Protein AF-A0A9X2FYU7-F1 (afdb_monomer)

pLDDT: mean 74.36, std 18.28, range [37.16, 94.25]

Foldseek 3Di:
DDDPVNVVVLQCVQFKDADWDQDPVRDTDRIDGHPVSCVVCVRPPPDPPPPPPDD

Sequence (55 aa):
MTSDAALARDIDATCRLTGSFTLRSGQVASKYFDTYLVESDPPRRRAPALTLRRP

Structure (mmCIF, N/CA/C/O backbone):
data_AF-A0A9X2FYU7-F1
#
_entry.id   AF-A0A9X2FYU7-F1
#
loop_
_atom_site.group_PDB
_atom_site.id
_atom_site.type_symbol
_atom_site.label_atom_id
_atom_site.label_alt_id
_atom_site.label_comp_id
_atom_site.label_asym_id
_atom_site.label_entity_id
_atom_site.label_seq_id
_atom_site.pdbx_PDB_ins_code
_atom_site.Cartn_x
_atom_site.Cartn_y
_atom_site.Cartn_z
_atom_site.occupancy
_atom_site.B_iso_or_equiv
_atom_site.auth_seq_id
_atom_site.auth_comp_id
_atom_site.auth_asym_id
_atom_site.auth_atom_id
_atom_site.pdbx_PDB_model_num
ATOM 1 N N . MET A 1 1 ? 16.300 -1.426 -23.217 1.00 49.78 1 MET A N 1
ATOM 2 C CA . MET A 1 1 ? 16.048 -0.168 -22.482 1.00 49.78 1 MET A CA 1
ATOM 3 C C . MET A 1 1 ? 14.694 -0.289 -21.807 1.00 49.78 1 MET A C 1
ATOM 5 O O . MET A 1 1 ? 13.752 -0.674 -22.485 1.00 49.78 1 MET A O 1
ATOM 9 N N . THR A 1 2 ? 14.598 -0.051 -20.499 1.00 59.56 2 THR A N 1
ATOM 10 C CA . THR A 1 2 ? 13.302 -0.010 -19.800 1.00 59.56 2 THR A CA 1
ATOM 11 C C . THR A 1 2 ? 12.617 1.303 -20.158 1.00 59.56 2 THR A C 1
ATOM 13 O O . THR A 1 2 ? 13.206 2.358 -19.951 1.00 59.56 2 THR A O 1
ATOM 16 N N . SER A 1 3 ? 11.420 1.240 -20.736 1.00 83.44 3 SER A N 1
ATOM 17 C CA . SER A 1 3 ? 10.607 2.427 -21.018 1.00 83.44 3 SER A CA 1
ATOM 18 C C . SER A 1 3 ? 10.078 3.043 -19.723 1.00 83.44 3 SER A C 1
ATOM 20 O O . SER A 1 3 ? 9.768 2.299 -18.791 1.00 83.44 3 SER A O 1
ATOM 22 N N . ASP A 1 4 ? 9.840 4.351 -19.705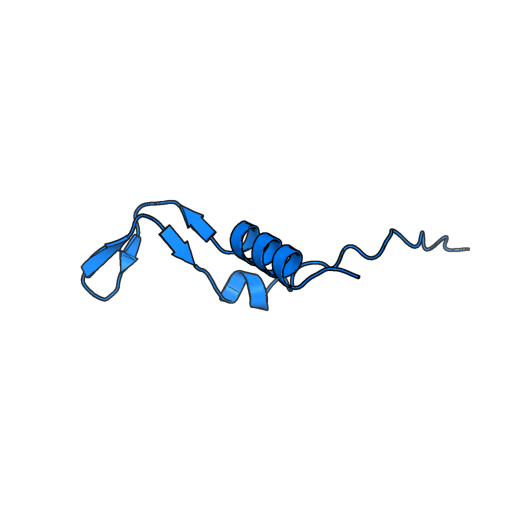 1.00 82.25 4 ASP A N 1
ATOM 23 C CA . ASP A 1 4 ? 9.266 5.068 -18.554 1.00 82.25 4 ASP A CA 1
ATOM 24 C C . ASP A 1 4 ? 7.953 4.443 -18.054 1.00 82.25 4 ASP A C 1
ATOM 26 O O . ASP A 1 4 ? 7.713 4.365 -16.853 1.00 82.25 4 ASP A O 1
ATOM 30 N N . ALA A 1 5 ? 7.142 3.882 -18.957 1.00 86.69 5 ALA A N 1
ATOM 31 C CA . ALA A 1 5 ? 5.909 3.173 -18.606 1.00 86.69 5 ALA A CA 1
ATOM 32 C C . ALA A 1 5 ? 6.137 1.886 -17.787 1.00 86.69 5 ALA A C 1
ATOM 34 O O . ALA A 1 5 ? 5.311 1.521 -16.952 1.00 86.69 5 ALA A O 1
ATOM 35 N N . ALA A 1 6 ? 7.249 1.188 -18.025 1.00 84.62 6 ALA A N 1
ATOM 36 C CA . ALA A 1 6 ? 7.608 -0.015 -17.277 1.00 84.62 6 ALA A CA 1
ATOM 37 C C . ALA A 1 6 ? 8.147 0.360 -15.891 1.00 84.62 6 ALA A C 1
ATOM 39 O O . ALA A 1 6 ? 7.753 -0.246 -14.901 1.00 84.62 6 ALA A O 1
ATOM 40 N N . LEU A 1 7 ? 8.947 1.428 -15.808 1.00 85.62 7 LEU A N 1
ATOM 41 C CA . LEU A 1 7 ? 9.406 1.973 -14.531 1.00 85.62 7 LEU A CA 1
ATOM 42 C C . LEU A 1 7 ? 8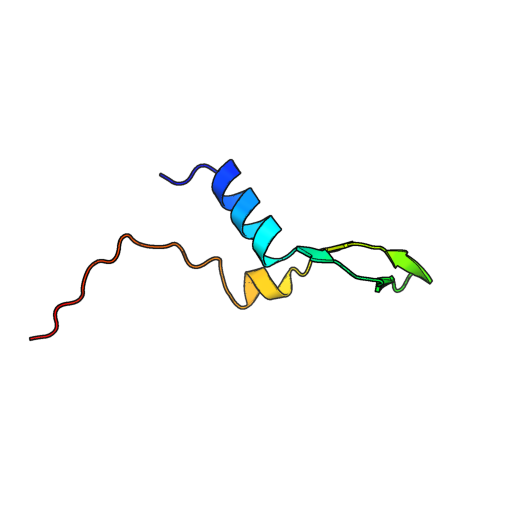.235 2.463 -13.666 1.00 85.62 7 LEU A C 1
ATOM 44 O O . LEU A 1 7 ? 8.171 2.148 -12.483 1.00 85.62 7 LEU A O 1
ATOM 48 N N . ALA A 1 8 ? 7.282 3.189 -14.256 1.00 86.50 8 ALA A N 1
ATOM 49 C CA . ALA A 1 8 ? 6.096 3.662 -13.547 1.00 86.50 8 ALA A CA 1
ATOM 50 C C . ALA A 1 8 ? 5.251 2.503 -12.991 1.00 86.50 8 ALA A C 1
ATOM 52 O O . ALA A 1 8 ? 4.732 2.601 -11.881 1.00 86.50 8 ALA A O 1
ATOM 53 N N . ARG A 1 9 ? 5.147 1.390 -13.731 1.00 87.50 9 ARG A N 1
ATOM 54 C CA . ARG A 1 9 ? 4.474 0.171 -13.258 1.00 87.50 9 ARG A CA 1
ATOM 55 C C . ARG A 1 9 ? 5.176 -0.463 -12.067 1.00 87.50 9 ARG A C 1
ATOM 57 O O . ARG A 1 9 ? 4.496 -0.842 -11.120 1.00 87.50 9 ARG A O 1
ATOM 64 N N . ASP A 1 10 ? 6.499 -0.574 -12.114 1.00 84.62 10 ASP A N 1
ATOM 65 C CA . ASP A 1 10 ? 7.269 -1.173 -11.020 1.00 84.62 10 ASP A CA 1
ATOM 66 C C . ASP A 1 10 ? 7.173 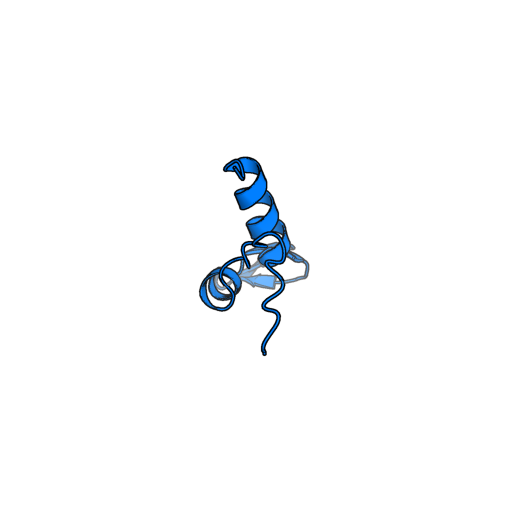-0.321 -9.747 1.00 84.62 10 ASP A C 1
ATOM 68 O O . ASP A 1 10 ? 7.007 -0.852 -8.647 1.00 84.62 10 ASP A O 1
ATOM 72 N N . ILE A 1 11 ? 7.197 1.006 -9.898 1.00 85.31 11 ILE A N 1
ATOM 73 C CA . ILE A 1 11 ? 6.995 1.948 -8.793 1.00 85.31 11 ILE A CA 1
ATOM 74 C C . ILE A 1 11 ? 5.572 1.829 -8.220 1.00 85.31 11 ILE A C 1
ATOM 76 O O . ILE A 1 11 ? 5.424 1.708 -7.006 1.00 85.31 11 ILE A O 1
ATOM 80 N N . ASP A 1 12 ? 4.523 1.804 -9.057 1.00 86.94 12 ASP A N 1
ATOM 81 C CA . ASP A 1 12 ? 3.136 1.624 -8.583 1.00 86.94 12 ASP A CA 1
ATOM 82 C C . ASP A 1 12 ? 2.975 0.295 -7.837 1.00 86.94 12 ASP A C 1
ATOM 84 O O . ASP A 1 12 ? 2.410 0.267 -6.748 1.00 86.94 12 ASP A O 1
ATOM 88 N N . ALA A 1 13 ? 3.527 -0.798 -8.370 1.00 86.69 13 ALA A N 1
ATOM 89 C CA . ALA A 1 13 ? 3.434 -2.115 -7.746 1.00 86.69 13 ALA A CA 1
ATOM 90 C C . ALA A 1 13 ? 4.149 -2.190 -6.388 1.00 86.69 13 ALA A C 1
ATOM 92 O O . ALA A 1 13 ? 3.690 -2.901 -5.497 1.00 86.69 13 ALA A O 1
ATOM 93 N N . THR A 1 14 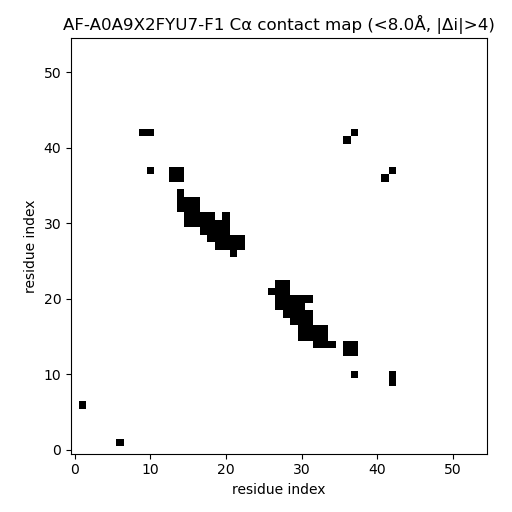? 5.256 -1.463 -6.227 1.00 85.19 14 THR A N 1
ATOM 94 C CA . THR A 1 14 ? 6.062 -1.486 -4.996 1.00 85.19 14 THR A CA 1
ATOM 95 C C . THR A 1 14 ? 5.473 -0.587 -3.908 1.00 85.19 14 THR A C 1
ATOM 97 O O . THR A 1 14 ? 5.521 -0.928 -2.729 1.00 85.19 14 THR A O 1
ATOM 100 N N . CYS A 1 15 ? 4.895 0.554 -4.287 1.00 87.62 15 CYS A N 1
ATOM 101 C CA . CYS A 1 15 ? 4.567 1.628 -3.342 1.00 87.62 15 CYS A CA 1
ATOM 102 C C . CYS A 1 15 ? 3.076 1.789 -3.062 1.00 87.62 15 CYS A C 1
ATOM 104 O O . CYS A 1 15 ? 2.691 2.575 -2.194 1.00 87.62 15 CYS A O 1
ATOM 106 N N . ARG A 1 16 ? 2.219 1.066 -3.787 1.00 88.38 16 ARG A N 1
ATOM 107 C CA . ARG A 1 16 ? 0.772 1.133 -3.611 1.00 88.38 16 ARG A CA 1
ATOM 108 C C . ARG A 1 16 ? 0.296 0.153 -2.550 1.00 88.38 16 ARG A C 1
ATOM 110 O O . ARG A 1 16 ? 0.239 -1.054 -2.763 1.00 88.38 16 ARG A O 1
ATOM 117 N N . LEU A 1 17 ? -0.152 0.707 -1.433 1.00 88.25 17 LEU A N 1
ATOM 118 C CA . LEU A 1 17 ? -0.749 -0.035 -0.334 1.00 88.25 17 LEU A CA 1
ATOM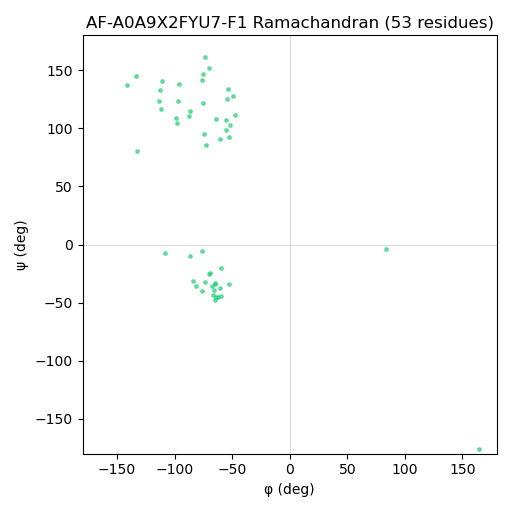 119 C C . LEU A 1 17 ? -2.277 -0.014 -0.453 1.00 88.25 17 LEU A C 1
ATOM 121 O O . LEU A 1 17 ? -2.881 1.021 -0.750 1.00 88.25 17 LEU A O 1
ATOM 125 N N . THR A 1 18 ? -2.913 -1.154 -0.195 1.00 90.94 18 THR A N 1
ATOM 126 C CA . THR A 1 18 ? -4.375 -1.295 -0.121 1.00 90.94 18 THR A CA 1
ATOM 127 C C . THR A 1 18 ? -4.797 -1.617 1.304 1.00 90.94 18 THR A C 1
ATOM 129 O O . THR A 1 18 ? -4.222 -2.504 1.928 1.00 90.94 18 THR A O 1
ATOM 132 N N . GLY A 1 19 ? -5.809 -0.921 1.810 1.00 90.75 19 GLY A N 1
ATOM 133 C CA . GLY A 1 19 ? -6.256 -1.039 3.197 1.00 90.75 19 GLY A CA 1
ATOM 134 C C . GLY A 1 19 ? -7.147 0.135 3.582 1.00 90.75 19 GLY A C 1
ATOM 135 O O . GLY A 1 19 ? -7.457 0.965 2.737 1.00 90.75 19 GLY A O 1
ATOM 136 N N . SER A 1 20 ? -7.570 0.216 4.841 1.00 93.50 20 SER A N 1
ATOM 137 C CA . SER A 1 20 ? -8.338 1.361 5.340 1.00 93.50 20 SER A CA 1
ATOM 138 C C . SER A 1 20 ? -7.405 2.318 6.071 1.00 93.50 20 SER A C 1
ATOM 140 O O . SER A 1 20 ? -6.942 2.009 7.167 1.00 93.50 20 SER A O 1
ATOM 142 N N . PHE A 1 21 ? -7.132 3.473 5.471 1.00 88.81 21 PHE A N 1
ATOM 143 C CA . PHE A 1 21 ? -6.224 4.477 6.019 1.00 88.81 21 PHE A CA 1
ATOM 144 C C . PHE A 1 21 ? -6.993 5.737 6.396 1.00 88.81 21 PHE A C 1
ATOM 146 O O . PHE A 1 21 ? -7.625 6.352 5.540 1.0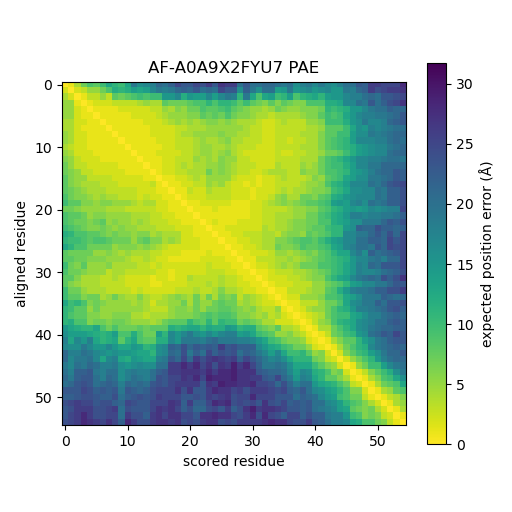0 88.81 21 PHE A O 1
ATOM 153 N N . THR A 1 22 ? -6.902 6.157 7.654 1.00 92.44 22 THR A N 1
ATOM 154 C CA . THR A 1 22 ? -7.412 7.464 8.082 1.00 92.44 22 THR A CA 1
ATOM 155 C C . THR A 1 22 ? -6.330 8.516 7.861 1.00 92.44 22 THR A C 1
ATOM 157 O O . THR A 1 22 ? -5.269 8.476 8.483 1.00 92.44 22 THR A O 1
ATOM 160 N N . LEU A 1 23 ? -6.584 9.456 6.956 1.00 88.69 23 LEU A N 1
ATOM 161 C CA . LEU A 1 23 ? -5.688 10.571 6.667 1.00 88.69 23 LEU A CA 1
ATOM 162 C C . LEU A 1 23 ? -5.733 11.602 7.801 1.00 88.69 23 LEU A C 1
ATOM 164 O O . LEU A 1 23 ? -6.706 11.688 8.548 1.00 88.69 23 LEU A O 1
ATOM 168 N N . ARG A 1 24 ? -4.714 12.467 7.884 1.00 86.94 24 ARG A N 1
ATOM 169 C CA . ARG A 1 24 ? -4.693 13.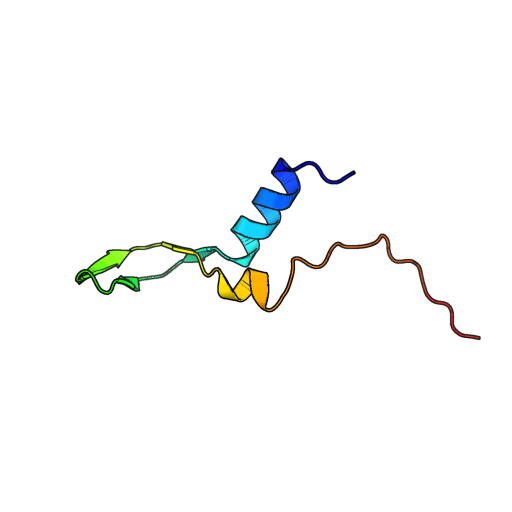581 8.856 1.00 86.94 24 ARG A CA 1
ATOM 170 C C . ARG A 1 24 ? -5.859 14.561 8.682 1.00 86.94 24 ARG A C 1
ATOM 172 O O . ARG A 1 24 ? -6.191 15.278 9.615 1.00 86.94 24 ARG A O 1
ATOM 179 N N . SER A 1 25 ? -6.485 14.570 7.506 1.00 89.56 25 SER A N 1
ATOM 180 C CA . SER A 1 25 ? -7.711 15.318 7.213 1.00 89.56 25 SER A CA 1
ATOM 181 C C . SER A 1 25 ? -8.983 14.687 7.799 1.00 89.56 25 SER A C 1
ATOM 183 O O . SER A 1 25 ? -10.056 15.263 7.663 1.00 89.56 25 SER A O 1
ATOM 185 N N . GLY A 1 26 ? -8.895 13.495 8.398 1.00 91.81 26 GLY A N 1
ATOM 186 C CA . GLY A 1 26 ? -10.033 12.715 8.895 1.00 91.81 26 GLY A CA 1
ATOM 187 C C . GLY A 1 26 ? -10.735 11.869 7.826 1.00 91.81 26 GLY A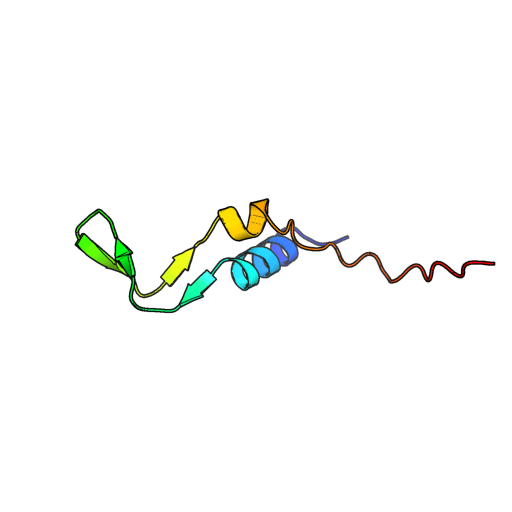 C 1
ATOM 188 O O . GLY A 1 26 ? -11.643 11.108 8.147 1.00 91.81 26 GLY A O 1
ATOM 189 N N . GLN A 1 27 ? -10.318 11.964 6.560 1.00 94.25 27 GLN A N 1
ATOM 190 C CA . GLN A 1 27 ? -10.863 11.144 5.477 1.00 94.25 27 GLN A CA 1
ATOM 191 C C . GLN A 1 27 ? -10.336 9.710 5.537 1.00 94.25 27 GLN A C 1
ATOM 193 O O . GLN A 1 27 ? -9.175 9.485 5.878 1.00 94.25 27 GLN A O 1
ATOM 198 N N . VAL A 1 28 ? -11.170 8.750 5.133 1.00 91.88 28 VAL A N 1
ATOM 199 C CA . VAL A 1 28 ? -10.765 7.351 4.962 1.00 91.88 28 VAL A CA 1
ATOM 200 C C . VAL A 1 28 ? -10.445 7.092 3.494 1.00 91.88 28 VAL A C 1
ATOM 202 O O . VAL A 1 28 ? -11.284 7.300 2.619 1.00 91.88 28 VAL A O 1
ATOM 205 N N . ALA A 1 29 ? -9.231 6.621 3.230 1.00 91.94 29 ALA A N 1
ATOM 206 C CA . ALA A 1 29 ? -8.766 6.218 1.912 1.00 91.94 29 ALA A CA 1
ATOM 207 C C . ALA A 1 29 ? -8.574 4.699 1.853 1.00 91.94 29 ALA A C 1
ATOM 209 O O . ALA A 1 29 ? -8.070 4.088 2.793 1.00 91.94 29 ALA A O 1
ATOM 210 N N . SER A 1 30 ? -8.941 4.096 0.720 1.00 88.88 30 SER A N 1
ATOM 211 C CA . SER A 1 30 ? -8.752 2.659 0.464 1.00 88.88 30 SER A CA 1
ATOM 212 C C . SER A 1 30 ? -7.373 2.315 -0.121 1.00 88.88 30 SER A C 1
ATOM 214 O O . SER A 1 30 ? -7.015 1.143 -0.279 1.00 88.88 30 SER A O 1
ATOM 216 N N . LYS A 1 31 ? -6.613 3.346 -0.508 1.00 90.12 31 LYS A N 1
ATOM 217 C CA . LYS A 1 31 ? -5.322 3.255 -1.191 1.00 90.12 31 LYS A CA 1
ATOM 218 C C . LYS A 1 31 ? -4.386 4.331 -0.656 1.00 90.12 31 LYS A C 1
ATOM 220 O O . LYS A 1 31 ? -4.806 5.478 -0.510 1.00 90.12 31 LYS A O 1
ATOM 225 N N . TYR A 1 32 ? -3.132 3.965 -0.425 1.00 89.12 32 TYR A N 1
ATOM 226 C CA . TYR A 1 32 ? -2.079 4.880 0.000 1.00 89.12 32 TYR A CA 1
ATOM 227 C C . TYR A 1 32 ? -0.816 4.646 -0.828 1.00 89.12 32 TYR A C 1
ATOM 229 O O . TYR A 1 32 ? -0.542 3.513 -1.224 1.00 89.12 32 TYR A O 1
ATOM 237 N N . PHE A 1 33 ? -0.082 5.716 -1.123 1.00 87.31 33 PHE A N 1
ATOM 238 C CA . PHE A 1 33 ? 1.178 5.646 -1.856 1.00 87.31 33 PHE A CA 1
ATOM 239 C C . PHE A 1 33 ? 2.316 6.016 -0.910 1.00 87.31 33 PHE A C 1
ATOM 241 O O . PHE A 1 33 ? 2.353 7.141 -0.412 1.00 87.31 33 PHE A O 1
ATOM 248 N N . ASP A 1 34 ? 3.212 5.069 -0.650 1.00 82.94 34 ASP A N 1
ATOM 249 C CA . ASP A 1 34 ? 4.331 5.260 0.267 1.00 82.94 34 ASP A CA 1
ATOM 250 C C . ASP A 1 34 ? 5.612 5.607 -0.501 1.00 82.94 34 ASP A C 1
ATOM 252 O O . ASP A 1 34 ? 6.251 4.753 -1.122 1.00 82.94 34 ASP A O 1
ATOM 256 N N . THR A 1 35 ? 5.990 6.884 -0.460 1.00 78.31 35 THR A N 1
ATOM 257 C CA . THR A 1 35 ? 7.213 7.386 -1.096 1.00 78.31 35 THR A CA 1
ATOM 258 C C . THR A 1 35 ? 8.480 6.884 -0.407 1.00 78.31 35 THR A C 1
ATOM 260 O O . THR A 1 35 ? 9.511 6.764 -1.066 1.00 78.31 35 THR A O 1
ATOM 263 N N . TYR A 1 36 ? 8.415 6.525 0.879 1.00 78.06 36 TYR A N 1
ATOM 264 C CA . TYR A 1 36 ? 9.579 6.029 1.612 1.00 78.06 36 TYR A CA 1
ATOM 265 C C . TYR A 1 36 ? 10.005 4.635 1.151 1.00 78.06 36 TYR A C 1
ATOM 267 O O . TYR A 1 36 ? 11.185 4.306 1.259 1.00 78.06 36 TYR A O 1
ATOM 275 N N . LEU A 1 37 ? 9.092 3.833 0.590 1.00 72.31 37 LEU A N 1
ATOM 276 C CA . LEU A 1 37 ? 9.441 2.537 -0.001 1.00 72.31 37 LEU A CA 1
ATOM 277 C C . LEU A 1 37 ? 10.300 2.691 -1.264 1.00 72.31 37 LEU A C 1
ATOM 279 O O . LEU A 1 37 ? 11.223 1.906 -1.452 1.00 72.31 37 LEU A O 1
ATOM 283 N N . VAL A 1 38 ? 10.068 3.732 -2.078 1.00 68.44 38 VAL A N 1
ATOM 284 C CA . VAL A 1 38 ? 10.939 4.050 -3.230 1.00 68.44 38 VAL A CA 1
ATOM 285 C C . VAL A 1 38 ? 12.323 4.491 -2.761 1.00 68.44 38 VAL A C 1
ATOM 287 O O . VAL A 1 38 ? 13.330 4.103 -3.347 1.00 68.44 38 VAL A O 1
ATOM 290 N N . GLU A 1 39 ? 12.377 5.342 -1.735 1.00 69.88 39 GLU A N 1
ATOM 291 C CA . GLU A 1 39 ? 13.637 5.913 -1.248 1.00 69.88 39 GLU A CA 1
ATOM 292 C C . GLU A 1 39 ? 14.482 4.892 -0.474 1.00 69.88 39 GLU A C 1
ATOM 294 O O . GLU A 1 39 ? 15.710 4.943 -0.534 1.00 69.88 39 GLU A O 1
ATOM 299 N N . SER A 1 40 ? 13.835 3.952 0.222 1.00 69.00 40 SER A N 1
ATOM 300 C CA . SER A 1 40 ? 14.507 2.921 1.024 1.00 69.00 40 SER A CA 1
ATOM 301 C C . SER A 1 40 ? 14.944 1.708 0.201 1.00 69.00 40 SER A C 1
ATOM 303 O O . SER A 1 40 ? 15.955 1.089 0.526 1.00 69.00 40 SER A O 1
ATOM 305 N N . ASP A 1 41 ? 14.205 1.369 -0.858 1.00 61.78 41 ASP A N 1
ATOM 306 C CA . ASP A 1 41 ? 14.552 0.301 -1.798 1.00 61.78 41 ASP A CA 1
ATOM 307 C C . ASP A 1 41 ? 14.384 0.829 -3.233 1.00 61.78 41 ASP A C 1
ATOM 309 O O . ASP A 1 41 ? 13.344 0.612 -3.867 1.00 61.78 41 ASP A O 1
ATOM 313 N N . PRO A 1 42 ? 15.372 1.589 -3.755 1.00 59.81 42 PRO A N 1
ATOM 314 C CA . PRO A 1 42 ? 15.308 2.098 -5.118 1.00 59.81 42 PRO A CA 1
ATOM 315 C C . PRO A 1 42 ? 15.076 0.907 -6.045 1.00 59.81 42 PRO A C 1
ATOM 317 O O . PRO A 1 42 ? 15.857 -0.049 -5.966 1.00 59.81 42 PRO A O 1
ATOM 320 N N . PRO A 1 43 ? 14.026 0.933 -6.899 1.00 58.06 43 PRO A N 1
ATOM 321 C CA . PRO A 1 43 ? 13.525 -0.241 -7.597 1.00 58.06 43 PRO A CA 1
ATOM 322 C C . PRO A 1 43 ? 14.705 -0.968 -8.200 1.00 58.06 43 PRO A C 1
ATOM 324 O O . PRO A 1 43 ? 15.410 -0.423 -9.058 1.00 58.06 43 PRO A O 1
ATOM 327 N N . ARG A 1 44 ? 14.975 -2.158 -7.653 1.00 56.16 44 ARG A N 1
ATOM 328 C CA . ARG A 1 44 ? 16.147 -2.955 -7.979 1.00 56.16 44 ARG A CA 1
ATOM 329 C C . ARG A 1 44 ? 16.119 -3.154 -9.484 1.00 56.16 44 ARG A C 1
ATOM 331 O O . ARG A 1 44 ? 15.399 -4.018 -9.982 1.00 56.16 44 ARG A O 1
ATOM 338 N N . ARG A 1 45 ? 16.878 -2.342 -10.232 1.00 54.09 45 ARG A N 1
ATOM 339 C CA . ARG A 1 45 ? 17.093 -2.563 -11.659 1.00 54.09 45 ARG A CA 1
ATOM 340 C C . ARG A 1 45 ? 17.638 -3.976 -11.722 1.00 54.09 45 ARG A C 1
ATOM 342 O O . ARG A 1 45 ? 18.769 -4.209 -11.299 1.00 54.09 45 ARG A O 1
ATOM 349 N N . ARG A 1 46 ? 16.836 -4.938 -12.184 1.00 45.75 46 ARG A N 1
ATOM 350 C CA . ARG A 1 46 ? 17.354 -6.247 -12.571 1.00 45.75 46 ARG A CA 1
ATOM 351 C C . ARG A 1 46 ? 18.342 -5.966 -13.696 1.00 45.75 46 ARG A C 1
ATOM 353 O O . ARG A 1 46 ? 17.967 -5.890 -14.861 1.00 45.75 46 ARG A O 1
ATOM 360 N N . ALA A 1 47 ? 19.607 -5.765 -13.340 1.00 45.06 47 ALA A N 1
ATOM 361 C CA . ALA A 1 47 ? 20.690 -6.035 -14.254 1.00 45.06 47 ALA A CA 1
ATOM 362 C C . ALA A 1 47 ? 20.479 -7.488 -14.712 1.00 45.06 47 ALA A C 1
ATOM 364 O O . ALA A 1 47 ? 20.178 -8.334 -13.856 1.00 45.06 47 ALA A O 1
ATOM 365 N N . PRO A 1 48 ? 20.563 -7.805 -16.020 1.00 38.44 48 PRO A N 1
ATOM 366 C CA . PRO A 1 48 ? 20.673 -9.200 -16.423 1.00 38.44 48 PRO A CA 1
ATOM 367 C C . PRO A 1 48 ? 21.784 -9.790 -15.566 1.00 38.44 48 PRO A C 1
ATOM 369 O O . PRO A 1 48 ? 22.823 -9.148 -15.420 1.00 38.44 48 PRO A O 1
ATOM 372 N N . ALA A 1 49 ? 21.504 -10.912 -14.904 1.00 44.06 49 ALA A N 1
ATOM 373 C CA . 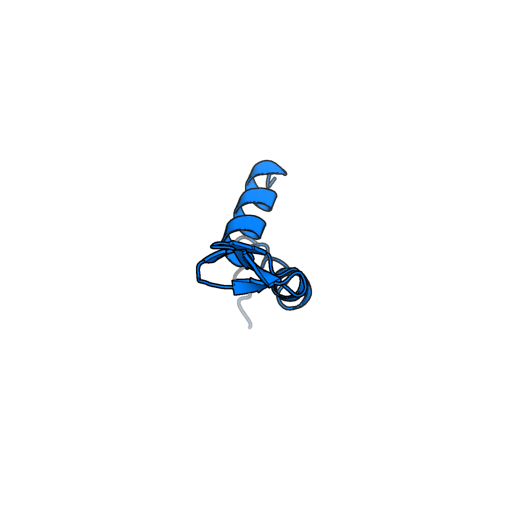ALA A 1 49 ? 22.408 -11.534 -13.955 1.00 44.06 49 ALA A CA 1
ATOM 374 C C . ALA A 1 49 ? 23.779 -11.728 -14.615 1.00 44.06 49 ALA A C 1
ATOM 376 O O . ALA A 1 49 ? 24.017 -12.727 -15.288 1.00 44.06 49 ALA A O 1
ATOM 377 N N . LEU A 1 50 ? 24.679 -10.758 -14.450 1.00 43.12 50 LEU A N 1
ATOM 378 C CA . LEU A 1 50 ? 26.075 -10.941 -14.764 1.00 43.12 50 LEU A CA 1
ATOM 379 C C . LEU A 1 50 ? 26.571 -11.804 -13.618 1.00 43.12 50 LEU A C 1
ATOM 381 O O . LEU A 1 50 ? 26.812 -11.323 -12.511 1.00 43.12 50 LEU A O 1
ATOM 385 N N . THR A 1 51 ? 26.578 -13.111 -13.860 1.00 41.72 51 THR A N 1
ATOM 386 C CA . THR A 1 51 ? 27.160 -14.099 -12.969 1.00 41.72 51 THR A CA 1
ATOM 387 C C . THR A 1 51 ? 28.580 -13.654 -12.657 1.00 41.72 51 THR A C 1
ATOM 389 O O . THR A 1 51 ? 29.485 -13.811 -13.473 1.00 41.72 51 THR A O 1
ATOM 392 N N . LEU A 1 52 ? 28.782 -13.094 -11.467 1.00 42.00 52 LEU A N 1
ATOM 393 C CA . LEU A 1 52 ? 30.113 -12.888 -10.932 1.00 42.00 52 LEU A CA 1
ATOM 394 C C . LEU A 1 52 ? 30.628 -14.278 -10.534 1.00 42.00 52 LEU A C 1
ATOM 396 O O . LEU A 1 52 ? 30.442 -14.724 -9.403 1.00 42.00 52 LEU A O 1
ATOM 400 N N . ARG A 1 53 ? 31.209 -15.009 -11.495 1.00 43.91 53 ARG A N 1
ATOM 401 C CA . ARG A 1 53 ? 32.065 -16.156 -11.181 1.00 43.91 53 ARG A CA 1
ATOM 402 C C . ARG A 1 53 ? 33.267 -15.589 -10.436 1.00 43.91 53 ARG A C 1
ATOM 404 O O . ARG A 1 53 ? 34.072 -14.874 -11.026 1.00 43.91 53 ARG A O 1
ATOM 411 N N . ARG A 1 54 ? 33.337 -15.842 -9.131 1.00 37.16 54 ARG A N 1
ATOM 412 C CA . ARG A 1 54 ? 34.560 -15.605 -8.362 1.00 37.16 54 ARG A CA 1
ATOM 413 C C . ARG A 1 54 ? 35.567 -16.726 -8.675 1.00 37.16 54 ARG A C 1
ATOM 415 O O . ARG A 1 54 ? 35.104 -17.854 -8.871 1.00 37.16 54 ARG A O 1
ATOM 422 N N . PRO A 1 55 ? 36.871 -16.413 -8.787 1.00 53.62 55 PRO A N 1
ATOM 423 C CA . PRO A 1 55 ? 37.929 -17.416 -8.884 1.00 53.62 55 PRO A CA 1
ATOM 424 C C . PRO A 1 55 ? 38.053 -18.229 -7.592 1.00 53.62 55 PRO A C 1
ATOM 426 O O . PRO A 1 55 ? 37.705 -17.684 -6.516 1.00 53.62 55 PRO A O 1
#

Secondary structure (DSSP, 8-state):
---HHHHHHHHHHHHEEEEEEE-TTS-EEEEEE-HHHHHHS--------------

Organism: NCBI:txid765201

Radius of gyration: 16.58 Å; Cα contacts (8 Å, |Δi|>4): 42; chains: 1; bounding box: 49×33×31 Å

Solvent-accessible surface area (backbone atoms only — not comparable to full-atom values): 3657 Å² total; per-residue (Å²): 133,88,50,72,71,56,54,52,49,54,50,49,68,72,23,56,46,76,52,88,41,76,44,97,86,71,49,78,36,64,61,48,76,44,67,63,50,48,73,75,50,58,77,77,75,78,63,76,85,76,78,78,77,74,132

Mean predicted aligned error: 10.48 Å

Nearest PDB structures (foldseek):
  6tak-assembly1_BBB  TM=7.632E-01  e=7.477E-02  Escherichia coli K-12
  2ps1-assembly1_B  TM=6.682E-01  e=5.302E-02  Saccharomyces cerevisiae
  3mjd-assembly1_B  TM=6.086E-01  e=6.084E-02  Francisella tularensis subsp. tularensis
  6taj-assembly1_AAA-2  TM=6.547E-01  e=8.008E-02  Escherichia coli K-12
  6taj-assembly2_BBB-2  TM=6.584E-01  e=1.705E-01  Escherichia coli K-12